Protein AF-A0AAV6WD81-F1 (afdb_monomer_lite)

InterPro domains:
  IPR036393 Acetylglutamate kinase-like superfamily [G3DSA:3.40.1160.10] (6-84)
  IPR036393 Acetylglutamate kinase-like superfamily [SSF53633] (16-83)

Foldseek 3Di:
DQPFFLAQDSVDPVRGAQEDELVVLVVCVVVVVDDDPRVVVSVVQSVVQVVPDAKDFRADPPDPCQVVQQVPPPSHHGYMYGHD

Sequence (84 aa):
MLEVFLMKEVTDPLSLIREITVKEVKGVLEAGIISGGMKSKVNACVTALLRGVHLATILPWGMEGALWIDTLIVEGAGTRIFPG

Structure (mmCIF, N/CA/C/O backbone):
data_AF-A0AAV6WD81-F1
#
_entry.id   AF-A0AAV6WD81-F1
#
loop_
_atom_site.group_PDB
_atom_site.i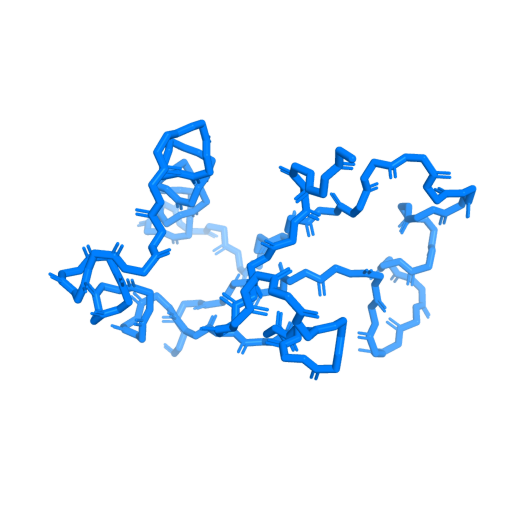d
_atom_site.type_symbol
_atom_site.label_atom_id
_atom_site.label_alt_id
_atom_site.label_comp_id
_atom_site.label_asym_id
_atom_site.label_entity_id
_atom_site.label_seq_id
_atom_site.pdbx_PDB_ins_code
_atom_site.Cartn_x
_atom_site.Cartn_y
_atom_site.Cartn_z
_atom_site.occupancy
_atom_site.B_iso_or_equiv
_atom_site.auth_seq_id
_atom_site.auth_comp_id
_atom_site.auth_asym_id
_atom_site.auth_atom_id
_atom_site.pdbx_PDB_model_num
ATOM 1 N N . MET A 1 1 ? 17.784 -3.758 7.106 1.00 37.78 1 MET A N 1
ATOM 2 C CA . MET A 1 1 ? 16.926 -2.556 7.056 1.00 37.78 1 MET A CA 1
ATOM 3 C C . MET A 1 1 ? 15.769 -2.870 6.110 1.00 37.78 1 MET A C 1
ATOM 5 O O . MET A 1 1 ? 15.955 -2.843 4.903 1.00 37.78 1 MET A O 1
ATOM 9 N N . LEU A 1 2 ? 14.636 -3.319 6.659 1.00 38.53 2 LEU A N 1
ATOM 10 C CA . LEU A 1 2 ? 13.458 -3.849 5.943 1.00 38.53 2 LEU A CA 1
ATOM 11 C C . LEU A 1 2 ? 12.319 -2.809 5.930 1.00 38.53 2 LEU A C 1
ATOM 13 O O . LEU A 1 2 ? 11.192 -3.101 6.305 1.00 38.53 2 LEU A O 1
ATOM 17 N N . GLU A 1 3 ? 12.610 -1.552 5.593 1.00 44.31 3 GLU A N 1
ATOM 18 C CA . GLU A 1 3 ? 11.698 -0.445 5.932 1.00 44.31 3 GLU A CA 1
ATOM 19 C C . GLU A 1 3 ? 10.504 -0.226 4.984 1.00 44.31 3 GLU A C 1
ATOM 21 O O . GLU A 1 3 ? 9.724 0.698 5.211 1.00 44.31 3 GLU A O 1
ATOM 26 N N . VAL A 1 4 ? 10.309 -1.028 3.927 1.00 51.66 4 VAL A N 1
ATOM 27 C CA . VAL A 1 4 ? 9.292 -0.695 2.907 1.00 51.66 4 VAL A CA 1
ATOM 28 C C . VAL A 1 4 ? 8.515 -1.904 2.409 1.00 51.66 4 VAL A C 1
ATOM 30 O O . VAL A 1 4 ? 8.518 -2.195 1.222 1.00 51.66 4 VAL A O 1
ATOM 33 N N . PHE A 1 5 ? 7.832 -2.593 3.321 1.00 66.94 5 PHE A N 1
ATOM 34 C CA . PHE A 1 5 ? 6.828 -3.598 2.979 1.00 66.94 5 PHE A CA 1
ATOM 35 C C . PHE A 1 5 ? 5.752 -3.675 4.062 1.00 66.94 5 PHE A C 1
ATOM 37 O O . PHE A 1 5 ? 6.056 -3.602 5.253 1.00 66.94 5 PHE A O 1
ATOM 44 N N . LEU A 1 6 ? 4.491 -3.824 3.656 1.00 71.62 6 LEU A N 1
ATOM 45 C CA . LEU A 1 6 ? 3.407 -4.156 4.575 1.00 71.62 6 LEU A CA 1
ATOM 46 C C . LEU A 1 6 ? 3.474 -5.671 4.785 1.00 71.62 6 LEU A C 1
ATOM 48 O O . LEU A 1 6 ? 3.032 -6.449 3.946 1.00 71.62 6 LEU A O 1
ATOM 52 N N . MET A 1 7 ? 4.139 -6.088 5.855 1.00 70.25 7 MET A N 1
ATOM 53 C CA . MET A 1 7 ? 4.366 -7.493 6.187 1.00 70.25 7 MET A CA 1
ATOM 54 C C . MET A 1 7 ? 3.488 -7.880 7.365 1.00 70.25 7 MET A C 1
ATOM 56 O O . MET A 1 7 ? 3.332 -7.101 8.306 1.00 70.25 7 MET A O 1
ATOM 60 N N . LYS A 1 8 ? 2.926 -9.087 7.325 1.00 66.25 8 LYS A N 1
ATOM 61 C CA . LYS A 1 8 ? 2.249 -9.658 8.492 1.00 66.25 8 LYS A CA 1
ATOM 62 C C . LYS A 1 8 ? 3.259 -9.987 9.599 1.00 66.25 8 LYS A C 1
ATOM 64 O O . LYS A 1 8 ? 2.932 -9.823 10.766 1.00 66.25 8 LYS A O 1
ATOM 69 N N . GLU A 1 9 ? 4.474 -10.385 9.220 1.00 69.75 9 GLU A N 1
ATOM 70 C CA . GLU A 1 9 ? 5.585 -10.729 10.112 1.00 69.75 9 GLU A CA 1
ATOM 71 C C . GLU A 1 9 ? 6.902 -10.147 9.571 1.00 69.75 9 GLU A C 1
ATOM 73 O O . GLU A 1 9 ? 7.406 -10.562 8.531 1.00 69.75 9 GLU A O 1
ATOM 78 N N . VAL A 1 10 ? 7.504 -9.188 10.278 1.00 66.25 10 VAL A N 1
ATOM 79 C CA . VAL A 1 10 ? 8.680 -8.434 9.780 1.00 66.25 10 VAL A CA 1
ATOM 80 C C . VAL A 1 10 ? 9.901 -9.327 9.511 1.00 66.25 10 VAL A C 1
ATOM 82 O O . VAL A 1 10 ? 10.760 -8.988 8.700 1.00 66.25 10 VAL A O 1
ATOM 85 N N . THR A 1 11 ? 9.999 -10.465 10.196 1.00 69.50 11 THR A N 1
ATOM 86 C CA . THR A 1 11 ? 11.102 -11.425 10.051 1.00 69.50 11 THR A CA 1
ATOM 87 C C . THR A 1 11 ? 10.903 -12.410 8.904 1.00 69.50 11 THR A C 1
ATOM 89 O O . THR A 1 11 ? 11.862 -13.090 8.539 1.00 69.50 11 THR A O 1
ATOM 92 N N . ASP A 1 12 ? 9.700 -12.482 8.329 1.00 70.56 12 ASP A N 1
ATOM 93 C CA . ASP A 1 12 ? 9.367 -13.396 7.244 1.00 70.56 12 ASP A CA 1
ATOM 94 C C . ASP A 1 12 ? 9.096 -12.619 5.943 1.00 70.56 12 ASP A C 1
ATOM 96 O O . ASP A 1 12 ? 8.033 -12.008 5.790 1.00 70.56 12 ASP A O 1
ATOM 100 N N . PRO A 1 13 ? 10.020 -12.669 4.965 1.00 66.06 13 PRO A N 1
ATOM 101 C CA . PRO A 1 13 ? 9.833 -12.049 3.656 1.00 66.06 13 PRO A CA 1
ATOM 102 C C . PRO A 1 13 ? 8.603 -12.566 2.895 1.00 66.06 13 PRO A C 1
ATOM 104 O O . PRO A 1 13 ? 8.077 -11.853 2.038 1.00 66.06 13 PRO A O 1
ATOM 107 N N . LEU A 1 14 ? 8.138 -13.787 3.190 1.00 69.12 14 LEU A N 1
ATOM 108 C CA . LEU A 1 14 ? 6.954 -14.387 2.566 1.00 69.12 14 LEU A CA 1
ATOM 109 C C . LEU A 1 14 ? 5.646 -13.830 3.132 1.00 69.12 14 LEU A C 1
ATOM 111 O O . LEU A 1 14 ? 4.589 -14.006 2.530 1.00 69.12 14 LEU A O 1
ATOM 115 N N . SER A 1 15 ? 5.709 -13.108 4.250 1.00 75.06 15 SER A N 1
ATOM 116 C CA . SER A 1 15 ? 4.545 -12.508 4.899 1.00 75.06 15 SER A CA 1
ATOM 117 C C . SER A 1 15 ? 4.089 -11.189 4.255 1.00 75.06 15 SER A C 1
ATOM 119 O O . SER A 1 15 ? 3.219 -10.498 4.797 1.00 75.06 15 SER A O 1
ATOM 121 N N . LEU A 1 16 ? 4.679 -10.820 3.112 1.00 78.12 16 LEU A N 1
ATOM 122 C CA . LEU A 1 16 ? 4.322 -9.630 2.351 1.00 78.12 16 LEU A CA 1
ATOM 123 C C . LEU A 1 16 ? 2.839 -9.654 1.966 1.00 78.12 16 LEU A C 1
ATOM 125 O O . LEU A 1 16 ? 2.377 -10.508 1.209 1.00 78.12 16 LEU A O 1
ATOM 129 N N . ILE A 1 17 ? 2.112 -8.644 2.426 1.00 85.38 17 ILE A N 1
ATOM 130 C CA . ILE A 1 17 ? 0.738 -8.394 2.022 1.00 85.38 17 ILE A CA 1
ATOM 131 C C . ILE A 1 17 ? 0.787 -7.769 0.629 1.00 85.38 17 ILE A C 1
ATOM 133 O O . ILE A 1 17 ? 1.232 -6.634 0.455 1.00 85.38 17 ILE A O 1
ATOM 137 N N . ARG A 1 18 ? 0.359 -8.531 -0.378 1.00 87.50 18 ARG A N 1
ATOM 138 C CA . ARG A 1 18 ? 0.305 -8.075 -1.777 1.00 87.50 18 ARG A CA 1
ATOM 139 C C . ARG A 1 18 ? -0.870 -7.145 -2.031 1.00 87.50 18 ARG A C 1
ATOM 141 O O . ARG A 1 18 ? -0.736 -6.157 -2.743 1.00 87.50 18 ARG A O 1
ATOM 148 N N . GLU A 1 19 ? -2.000 -7.441 -1.409 1.00 91.12 19 GLU A N 1
ATOM 149 C CA . GLU A 1 19 ? -3.267 -6.757 -1.615 1.00 91.12 19 GLU A CA 1
ATOM 150 C C . GLU A 1 19 ? -3.998 -6.616 -0.289 1.00 91.12 19 GLU A C 1
ATOM 152 O O . GLU A 1 19 ? -3.994 -7.539 0.527 1.00 91.12 19 GLU A O 1
ATOM 157 N N . ILE A 1 20 ? -4.601 -5.450 -0.066 1.00 92.81 20 ILE A N 1
ATOM 158 C CA . ILE A 1 20 ? -5.386 -5.172 1.132 1.00 92.81 20 ILE A CA 1
ATOM 159 C C . ILE A 1 20 ? -6.452 -4.109 0.850 1.00 92.81 20 ILE A C 1
ATOM 161 O O . ILE A 1 20 ? -6.204 -3.105 0.181 1.00 92.81 20 ILE A O 1
ATOM 165 N N . THR A 1 21 ? -7.652 -4.300 1.382 1.00 95.44 21 THR A N 1
ATOM 166 C CA . THR A 1 21 ? -8.726 -3.301 1.307 1.00 95.44 21 THR A CA 1
ATOM 167 C C . THR A 1 21 ? -8.529 -2.191 2.338 1.00 95.44 21 THR A C 1
ATOM 169 O O . THR A 1 21 ? -7.932 -2.391 3.399 1.00 95.44 21 THR A O 1
ATOM 172 N N . VAL A 1 22 ? -9.132 -1.020 2.109 1.00 94.31 22 VAL A N 1
ATOM 173 C CA . VAL A 1 22 ? -9.197 0.050 3.127 1.00 94.31 22 VAL A CA 1
ATOM 174 C C . VAL A 1 22 ? -9.809 -0.453 4.443 1.00 94.31 22 VAL A C 1
ATOM 176 O O . VAL A 1 22 ? -9.398 -0.021 5.524 1.00 94.31 22 VAL A O 1
ATOM 179 N N . LYS A 1 23 ? -10.775 -1.378 4.376 1.00 93.38 23 LYS A N 1
ATOM 180 C CA . LYS A 1 23 ? -11.398 -1.985 5.559 1.00 93.38 23 LYS A CA 1
ATOM 181 C C . LYS A 1 23 ? -10.402 -2.829 6.356 1.00 93.38 23 LYS A C 1
ATOM 183 O O . LYS A 1 23 ? -10.317 -2.668 7.571 1.00 93.38 23 LYS A O 1
ATOM 188 N N . GLU A 1 24 ? -9.646 -3.696 5.693 1.00 93.00 24 GLU A N 1
ATOM 189 C CA . GLU A 1 24 ? -8.641 -4.548 6.340 1.00 93.00 24 GLU A CA 1
ATOM 190 C C . GLU A 1 24 ? -7.481 -3.727 6.904 1.00 93.00 24 GLU A C 1
ATOM 192 O O . GLU A 1 24 ? -7.032 -3.996 8.017 1.00 93.00 24 GLU A O 1
ATOM 197 N N . VAL A 1 25 ? -7.061 -2.665 6.203 1.00 91.19 25 VAL A N 1
ATOM 198 C CA . VAL A 1 25 ? -6.034 -1.733 6.693 1.00 91.19 25 VAL A CA 1
ATOM 199 C C . VAL A 1 25 ? -6.383 -1.191 8.079 1.00 91.19 25 VAL A C 1
ATOM 201 O O . VAL A 1 25 ? -5.501 -1.114 8.935 1.00 91.19 25 VAL A O 1
ATOM 204 N N . LYS A 1 26 ? -7.653 -0.848 8.339 1.00 86.44 26 LYS A N 1
ATOM 205 C CA . LYS A 1 26 ? -8.076 -0.381 9.671 1.00 86.44 26 LYS A CA 1
ATOM 206 C C . LYS A 1 26 ? -7.819 -1.432 10.750 1.00 86.44 26 LYS A C 1
ATOM 208 O O . LYS A 1 26 ? -7.238 -1.096 11.776 1.00 86.44 26 LYS A O 1
ATOM 213 N N . GLY A 1 27 ? -8.158 -2.694 10.487 1.00 88.19 27 GLY A N 1
ATOM 214 C CA . GLY A 1 27 ? -7.904 -3.790 11.427 1.00 88.19 27 GLY A CA 1
ATOM 215 C C . GLY A 1 27 ? -6.412 -3.994 11.705 1.00 88.19 27 GLY A C 1
ATOM 216 O O . GLY A 1 27 ? -6.012 -4.171 12.852 1.00 88.19 27 GLY A O 1
ATOM 217 N N . VAL A 1 28 ? -5.568 -3.892 10.675 1.00 84.88 28 VAL A N 1
ATOM 218 C CA . VAL A 1 28 ? -4.107 -4.025 10.822 1.00 84.88 28 VAL A CA 1
ATOM 219 C C . VAL A 1 28 ? -3.500 -2.844 11.600 1.00 84.88 28 VAL A C 1
ATOM 221 O O . VAL A 1 28 ? -2.582 -3.035 12.401 1.00 84.88 28 VAL A O 1
ATOM 224 N N . LEU A 1 29 ? -4.023 -1.627 11.408 1.00 84.38 29 LEU A N 1
ATOM 225 C CA . LEU A 1 29 ? -3.623 -0.438 12.171 1.00 84.38 29 LEU A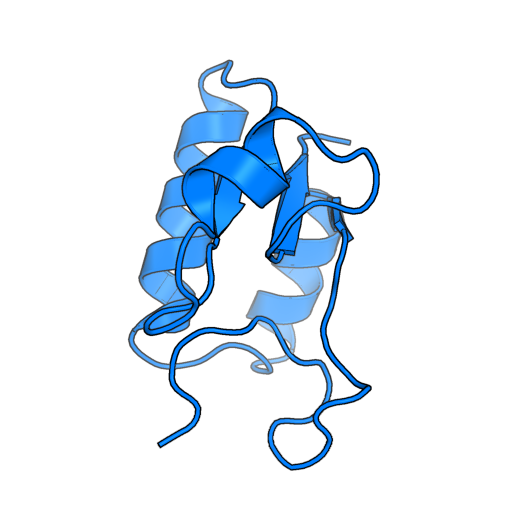 CA 1
ATOM 226 C C . LEU A 1 29 ? -4.026 -0.533 13.650 1.00 84.38 29 LEU A C 1
ATOM 228 O O . LEU A 1 29 ? -3.235 -0.155 14.515 1.00 84.38 29 LEU A O 1
ATOM 232 N N . GLU A 1 30 ? -5.231 -1.028 13.940 1.00 85.56 30 GLU A N 1
ATOM 233 C CA . GLU A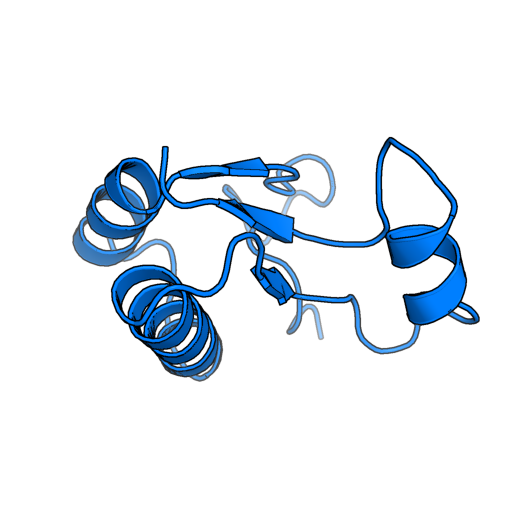 1 30 ? -5.744 -1.226 15.304 1.00 85.56 30 GLU A CA 1
ATOM 234 C C . GLU A 1 30 ? -4.993 -2.334 16.049 1.00 85.56 30 GLU A C 1
ATOM 236 O O . GLU A 1 30 ? -4.673 -2.176 17.225 1.00 85.56 30 GLU A O 1
ATOM 241 N N . ALA A 1 31 ? -4.630 -3.412 15.349 1.00 82.88 31 ALA A N 1
ATOM 242 C CA . ALA A 1 31 ? -3.822 -4.502 15.892 1.00 82.88 31 ALA A CA 1
ATOM 243 C C . ALA A 1 31 ? -2.362 -4.102 16.192 1.00 82.88 31 ALA A C 1
ATOM 245 O O . ALA A 1 31 ? -1.607 -4.903 16.738 1.00 82.88 31 ALA A O 1
ATOM 246 N N . GLY A 1 32 ? -1.937 -2.887 15.824 1.00 77.56 32 GLY A N 1
ATOM 247 C CA . GLY A 1 32 ? -0.583 -2.390 16.081 1.00 77.56 32 GLY A CA 1
ATOM 248 C C . GLY A 1 32 ? 0.508 -3.046 15.228 1.00 77.56 32 GLY A C 1
ATOM 249 O O . GLY A 1 32 ? 1.689 -2.840 15.498 1.00 77.56 32 GLY A O 1
ATOM 250 N N . ILE A 1 33 ? 0.127 -3.796 14.188 1.00 77.50 33 ILE A N 1
ATOM 251 C CA . ILE A 1 33 ? 1.054 -4.507 13.290 1.00 77.50 33 ILE A CA 1
ATOM 252 C C . ILE A 1 33 ? 1.892 -3.506 12.479 1.00 77.50 33 ILE A C 1
ATOM 254 O O . ILE A 1 33 ? 3.077 -3.722 12.234 1.00 77.50 33 ILE A O 1
ATOM 258 N N . ILE A 1 34 ? 1.297 -2.371 12.094 1.00 78.81 34 ILE A N 1
ATOM 259 C CA . ILE A 1 34 ? 1.979 -1.302 11.355 1.00 78.81 34 ILE A CA 1
ATOM 260 C C . ILE A 1 34 ? 2.362 -0.176 12.315 1.00 78.81 34 ILE A C 1
ATOM 262 O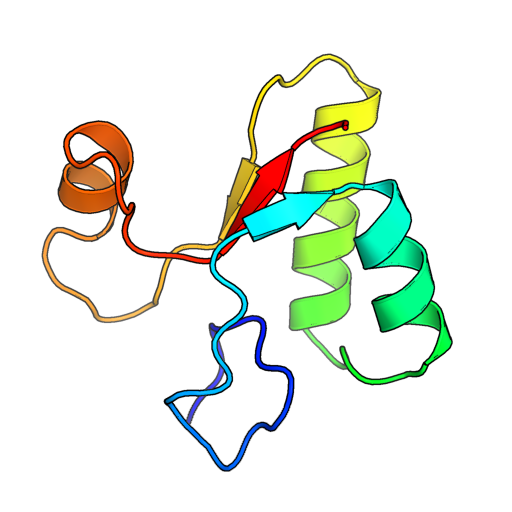 O . ILE A 1 34 ? 1.502 0.466 12.924 1.00 78.81 34 ILE A O 1
ATOM 266 N N . SER A 1 35 ? 3.656 0.128 12.391 1.00 74.56 35 SER A N 1
ATOM 267 C CA . SER A 1 35 ? 4.199 1.165 13.270 1.00 74.56 35 SER A CA 1
ATOM 268 C C . SER A 1 35 ? 5.128 2.142 12.534 1.00 74.56 35 SER A C 1
ATOM 270 O O . SER A 1 35 ? 5.433 1.989 11.347 1.00 74.56 35 SER A O 1
ATOM 272 N N . GLY A 1 36 ? 5.526 3.212 13.230 1.00 81.75 36 GLY A N 1
ATOM 273 C CA . GLY A 1 36 ? 6.495 4.194 12.736 1.00 81.75 36 GLY A CA 1
ATOM 274 C C . GLY A 1 36 ? 6.098 4.869 11.418 1.00 81.75 36 GLY A C 1
ATOM 275 O O . GLY A 1 36 ? 4.934 5.207 11.191 1.00 81.75 36 GLY A O 1
ATOM 276 N N . GLY A 1 37 ? 7.081 5.068 10.536 1.00 81.25 37 GLY A N 1
ATOM 277 C CA . GLY A 1 37 ? 6.894 5.743 9.247 1.00 81.25 37 GLY A CA 1
ATOM 278 C C . GLY A 1 37 ? 5.970 5.010 8.268 1.00 81.25 37 GLY A C 1
ATOM 279 O O . GLY A 1 37 ? 5.437 5.635 7.354 1.00 81.25 37 GLY A O 1
ATOM 280 N N . MET A 1 38 ? 5.723 3.711 8.458 1.00 84.38 38 MET A N 1
ATOM 281 C CA . MET A 1 38 ? 4.783 2.974 7.610 1.00 84.38 38 MET A CA 1
ATOM 282 C C . MET A 1 38 ? 3.332 3.376 7.905 1.00 84.38 38 MET A C 1
ATOM 284 O O . MET A 1 38 ? 2.524 3.507 6.988 1.00 84.38 38 MET A O 1
ATOM 288 N N . LYS A 1 39 ? 3.010 3.685 9.168 1.00 87.50 39 LYS A N 1
ATOM 289 C CA . LYS A 1 39 ? 1.668 4.134 9.569 1.00 87.50 39 LYS A CA 1
ATOM 290 C C . LYS A 1 39 ? 1.241 5.405 8.830 1.00 87.50 39 LYS A C 1
ATOM 292 O O . LYS A 1 39 ? 0.102 5.501 8.378 1.00 87.50 39 LYS A O 1
ATOM 297 N N . SER A 1 40 ? 2.144 6.375 8.672 1.00 90.12 40 SER A N 1
ATOM 298 C CA . SER A 1 40 ? 1.836 7.620 7.956 1.00 90.12 40 SER A CA 1
ATOM 299 C C . SER A 1 40 ? 1.662 7.402 6.450 1.00 90.12 40 SER A C 1
ATOM 301 O O . SER A 1 40 ? 0.745 7.980 5.868 1.00 90.12 40 SER A O 1
ATOM 303 N N . LYS A 1 41 ? 2.465 6.523 5.831 1.00 89.94 41 LYS A N 1
ATOM 304 C CA . LYS A 1 41 ? 2.316 6.141 4.413 1.00 89.94 41 LYS A CA 1
ATOM 305 C C . LYS A 1 41 ? 0.962 5.489 4.147 1.00 89.94 41 LYS A C 1
ATOM 307 O O . LYS A 1 41 ? 0.241 5.913 3.250 1.00 89.94 41 LYS A O 1
ATOM 312 N N . VAL A 1 42 ? 0.587 4.523 4.982 1.00 91.88 42 VAL A N 1
ATOM 313 C CA . VAL A 1 42 ? -0.691 3.810 4.870 1.00 91.88 42 VAL A CA 1
ATOM 314 C C . VAL A 1 42 ? -1.873 4.761 5.054 1.00 91.88 42 VAL A C 1
ATOM 316 O O . VAL A 1 42 ? -2.796 4.755 4.241 1.00 91.88 42 VAL A O 1
ATOM 319 N N . ASN A 1 43 ? -1.825 5.647 6.052 1.00 92.94 43 ASN A N 1
ATOM 320 C CA . ASN A 1 43 ? -2.871 6.653 6.257 1.00 92.94 43 ASN A CA 1
ATOM 321 C C . ASN A 1 43 ? -3.011 7.619 5.071 1.00 92.94 43 ASN A C 1
ATOM 323 O O . ASN A 1 43 ? -4.130 8.006 4.726 1.00 92.94 43 ASN A O 1
ATOM 327 N N . ALA A 1 44 ? -1.902 7.999 4.428 1.00 94.25 44 ALA A N 1
ATOM 328 C CA . ALA A 1 44 ? -1.936 8.833 3.230 1.00 94.25 44 ALA A CA 1
ATOM 329 C C . ALA A 1 44 ? -2.625 8.110 2.060 1.00 94.25 44 ALA A C 1
ATOM 331 O O . ALA A 1 44 ? -3.510 8.690 1.430 1.00 94.25 44 ALA A O 1
ATOM 332 N N . CYS A 1 45 ? -2.297 6.834 1.825 1.00 95.06 45 CYS A N 1
ATOM 333 C CA . CYS A 1 45 ? -2.963 6.006 0.816 1.00 95.06 45 CYS A CA 1
ATOM 334 C C . CYS A 1 45 ? -4.467 5.876 1.092 1.00 95.06 45 CYS A C 1
ATOM 336 O O . CYS A 1 45 ? -5.273 6.151 0.209 1.00 95.06 45 CYS A O 1
ATOM 338 N N . VAL A 1 46 ? -4.860 5.547 2.329 1.00 94.88 46 VAL A N 1
ATOM 339 C CA . VAL A 1 46 ? -6.278 5.470 2.729 1.00 9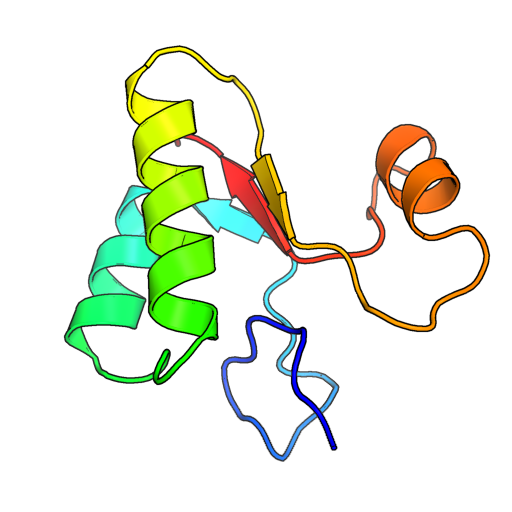4.88 46 VAL A CA 1
ATOM 340 C C . VAL A 1 46 ? -6.993 6.798 2.482 1.00 94.88 46 VAL A C 1
ATOM 342 O O . VAL A 1 46 ? -8.082 6.817 1.917 1.00 94.88 46 VAL A O 1
ATOM 345 N N . THR A 1 47 ? -6.374 7.919 2.853 1.00 96.25 47 THR A N 1
ATOM 346 C CA . THR A 1 47 ? -6.953 9.253 2.631 1.00 96.25 47 THR A CA 1
ATOM 347 C C . THR A 1 47 ? -7.157 9.542 1.145 1.00 96.25 47 THR A C 1
ATOM 349 O O . THR A 1 47 ? -8.189 10.096 0.771 1.00 96.25 47 THR A O 1
ATOM 352 N N . ALA A 1 48 ? -6.200 9.168 0.294 1.00 96.81 48 ALA A N 1
ATOM 353 C CA . ALA A 1 48 ? -6.310 9.335 -1.151 1.00 96.81 48 ALA A CA 1
ATOM 354 C C . ALA A 1 48 ? -7.452 8.485 -1.734 1.00 96.81 48 ALA A C 1
ATOM 356 O O . ALA A 1 48 ? -8.269 8.998 -2.500 1.00 96.81 48 ALA A O 1
ATOM 357 N N . LEU A 1 49 ? -7.560 7.221 -1.315 1.00 96.62 49 LEU A N 1
ATOM 358 C CA . LEU A 1 49 ? -8.625 6.309 -1.747 1.00 96.62 49 LEU A CA 1
ATOM 359 C C . LEU A 1 49 ? -10.013 6.827 -1.343 1.00 96.62 49 LEU A C 1
ATOM 361 O O . LEU A 1 49 ? -10.921 6.882 -2.168 1.00 96.62 49 LEU A O 1
ATOM 365 N N . LEU A 1 50 ? -10.161 7.322 -0.109 1.00 94.62 50 LEU A N 1
ATOM 366 C CA . LEU A 1 50 ? -11.405 7.949 0.362 1.00 94.62 50 LEU A CA 1
ATOM 367 C C . LEU A 1 50 ? -11.773 9.233 -0.402 1.00 94.62 50 LEU A C 1
ATOM 369 O O . LEU A 1 50 ? -12.915 9.680 -0.331 1.00 94.62 50 LEU A O 1
ATOM 373 N N . ARG A 1 51 ? -10.824 9.833 -1.129 1.00 96.75 51 ARG A N 1
ATOM 374 C CA . ARG A 1 51 ? -11.020 11.027 -1.968 1.00 96.75 51 ARG A CA 1
ATOM 375 C C . ARG A 1 51 ? -11.207 10.705 -3.454 1.00 96.75 51 ARG A C 1
ATOM 377 O O . ARG A 1 51 ? -11.171 11.620 -4.271 1.00 96.75 51 ARG A O 1
ATOM 384 N N . GLY A 1 52 ? -11.424 9.437 -3.804 1.00 95.94 52 GLY A N 1
ATOM 385 C CA . GLY A 1 52 ? -11.752 9.014 -5.168 1.00 95.94 52 GLY A CA 1
ATOM 386 C C . GLY A 1 52 ? -10.583 8.445 -5.970 1.00 95.94 52 GLY A C 1
ATOM 387 O O . GLY A 1 52 ? -10.747 8.176 -7.155 1.00 95.94 52 GLY A O 1
ATOM 388 N N . VAL A 1 53 ? -9.414 8.227 -5.357 1.00 97.06 53 VAL A N 1
ATOM 389 C CA . VAL A 1 53 ? -8.358 7.426 -5.995 1.00 97.06 53 VAL A CA 1
ATOM 390 C C . VAL A 1 53 ? -8.792 5.958 -6.035 1.00 97.06 53 VAL A C 1
ATOM 392 O O . VAL A 1 53 ? -9.298 5.427 -5.050 1.00 97.06 53 VAL A O 1
ATOM 395 N N . HIS A 1 54 ? -8.587 5.292 -7.172 1.00 94.44 54 HIS A N 1
ATOM 396 C CA . HIS A 1 54 ? -9.049 3.914 -7.386 1.00 94.44 54 HIS A CA 1
ATOM 397 C C . HIS A 1 54 ? -8.094 2.842 -6.846 1.00 94.44 54 HIS A C 1
ATOM 399 O O . HIS A 1 54 ? -8.529 1.744 -6.512 1.00 94.44 54 HIS A O 1
ATOM 405 N N . LEU A 1 55 ? -6.800 3.152 -6.767 1.00 94.69 55 LEU A N 1
ATOM 406 C CA . LEU A 1 55 ? -5.750 2.241 -6.326 1.00 94.69 55 LEU A CA 1
ATOM 407 C C . LEU A 1 55 ? -4.563 3.051 -5.801 1.00 94.69 55 LEU A C 1
ATOM 409 O O . LEU A 1 55 ? -4.165 4.041 -6.416 1.00 94.69 55 LEU A O 1
ATOM 413 N N . ALA A 1 56 ? -3.985 2.621 -4.685 1.00 95.31 56 ALA A N 1
ATOM 414 C CA . ALA A 1 56 ? -2.744 3.170 -4.160 1.00 95.31 56 ALA A CA 1
ATOM 415 C C . ALA A 1 56 ? -1.762 2.031 -3.877 1.00 95.31 56 ALA A C 1
ATOM 417 O O . ALA A 1 56 ? -2.076 1.140 -3.093 1.00 95.31 56 ALA A O 1
ATOM 418 N N . THR A 1 57 ? -0.568 2.077 -4.467 1.00 93.62 57 THR A N 1
ATOM 419 C CA . THR A 1 57 ? 0.471 1.068 -4.222 1.00 93.62 57 THR A CA 1
ATOM 420 C C . THR A 1 57 ? 1.620 1.637 -3.399 1.00 93.62 57 THR A C 1
ATOM 422 O O . THR A 1 57 ? 2.149 2.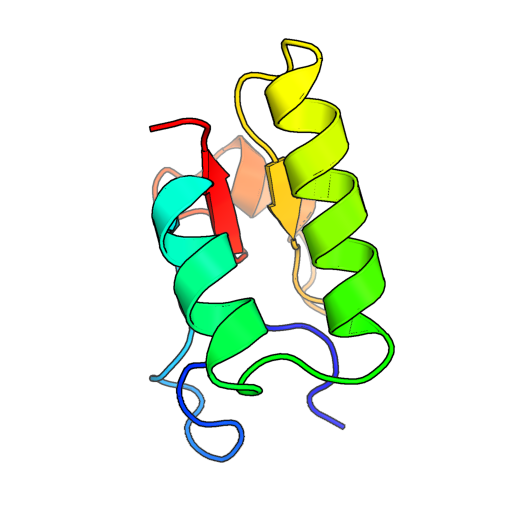708 -3.700 1.00 93.62 57 THR A O 1
ATOM 425 N N . ILE A 1 58 ? 2.047 0.897 -2.375 1.00 91.62 58 ILE A N 1
ATOM 426 C CA . ILE A 1 58 ? 3.306 1.143 -1.666 1.00 91.62 58 ILE A CA 1
ATOM 427 C C . ILE A 1 58 ? 4.389 0.293 -2.332 1.00 91.62 58 ILE A C 1
ATOM 429 O O . ILE A 1 58 ? 4.379 -0.932 -2.212 1.00 91.62 58 ILE A O 1
ATOM 433 N N . LEU A 1 59 ? 5.312 0.950 -3.036 1.00 89.44 59 LEU A N 1
ATOM 434 C CA . LEU A 1 59 ? 6.391 0.294 -3.776 1.00 89.44 59 LEU A CA 1
ATOM 435 C C . LEU A 1 59 ? 7.613 -0.014 -2.895 1.00 89.44 59 LEU A C 1
ATOM 437 O O . LEU A 1 59 ? 7.924 0.769 -1.992 1.00 89.44 59 LEU A O 1
ATOM 441 N N . PRO A 1 60 ? 8.351 -1.098 -3.194 1.00 83.19 60 PRO A N 1
ATOM 442 C CA . PRO A 1 60 ? 9.636 -1.382 -2.566 1.00 83.19 60 PRO A CA 1
ATOM 443 C C . PRO A 1 60 ? 10.670 -0.296 -2.858 1.00 83.19 60 PRO A C 1
ATOM 445 O O . PRO A 1 60 ? 10.815 0.161 -3.992 1.00 83.19 60 PRO A O 1
ATOM 448 N N . TRP A 1 61 ? 11.468 0.056 -1.852 1.00 80.94 61 TRP A N 1
ATOM 449 C CA . TRP A 1 61 ? 12.696 0.812 -2.089 1.00 80.94 61 TRP A CA 1
ATOM 450 C C . TRP A 1 61 ? 13.813 -0.120 -2.574 1.00 80.94 61 TRP A C 1
ATOM 452 O O . TRP A 1 61 ? 13.928 -1.254 -2.115 1.00 80.94 61 TRP A O 1
ATOM 462 N N . GLY A 1 62 ? 14.642 0.355 -3.504 1.00 83.50 62 GLY A N 1
ATOM 463 C CA . GLY A 1 62 ? 15.830 -0.374 -3.965 1.00 83.50 62 GLY A CA 1
ATOM 464 C C . GLY A 1 62 ? 15.579 -1.490 -4.985 1.00 83.50 62 GLY A C 1
ATOM 465 O O . GLY A 1 62 ? 16.543 -2.061 -5.482 1.00 83.50 62 GLY A O 1
ATOM 466 N N . MET A 1 63 ? 14.324 -1.781 -5.345 1.00 85.44 63 MET A N 1
ATOM 467 C CA . MET A 1 63 ? 14.021 -2.658 -6.477 1.00 85.44 63 MET A CA 1
ATOM 468 C C . MET A 1 63 ? 14.105 -1.862 -7.781 1.00 85.44 63 MET A C 1
ATOM 470 O O . MET A 1 63 ? 13.331 -0.929 -8.013 1.00 85.44 63 MET A O 1
ATOM 474 N N . GLU A 1 64 ? 15.044 -2.245 -8.641 1.00 91.88 64 GLU A N 1
ATOM 475 C CA . GLU A 1 64 ? 15.159 -1.671 -9.976 1.00 91.88 64 GLU A CA 1
ATOM 476 C C . GLU A 1 64 ? 13.883 -1.942 -10.782 1.00 91.88 64 GLU A C 1
ATOM 478 O O . GLU A 1 64 ? 13.337 -3.044 -10.775 1.00 91.88 64 GLU A O 1
ATOM 483 N N . GLY A 1 65 ? 13.367 -0.906 -11.442 1.00 92.25 65 GLY A N 1
ATOM 484 C CA . GLY A 1 65 ? 12.166 -1.024 -12.265 1.00 92.25 65 GLY A CA 1
ATOM 485 C C . GLY A 1 65 ? 10.850 -1.209 -11.500 1.00 92.25 65 GLY A C 1
ATOM 486 O O . GLY A 1 65 ? 9.839 -1.460 -12.149 1.00 92.25 65 GLY A O 1
ATOM 487 N N . ALA A 1 66 ? 10.816 -1.037 -10.169 1.00 91.62 66 ALA A N 1
ATOM 488 C CA . ALA A 1 66 ? 9.614 -1.254 -9.350 1.00 91.62 66 ALA A CA 1
ATOM 489 C C . ALA A 1 66 ? 8.352 -0.558 -9.893 1.00 91.62 66 ALA A C 1
ATOM 491 O O . ALA A 1 66 ? 7.284 -1.157 -9.916 1.00 91.62 66 ALA A O 1
ATOM 492 N N . LEU A 1 67 ? 8.476 0.683 -10.376 1.00 91.88 67 LEU A N 1
ATOM 493 C CA . LEU A 1 67 ? 7.353 1.425 -10.957 1.00 91.88 67 LEU A CA 1
ATOM 494 C C . LEU A 1 67 ? 6.808 0.764 -12.233 1.00 91.88 67 LEU A C 1
ATOM 496 O O . LEU A 1 67 ? 5.596 0.643 -12.400 1.00 91.88 67 LEU A O 1
ATOM 500 N N . TRP A 1 68 ? 7.699 0.337 -13.130 1.00 94.75 68 TRP A N 1
ATOM 501 C CA . TRP A 1 68 ? 7.314 -0.316 -14.382 1.00 94.75 68 TRP A CA 1
ATOM 502 C C . TRP A 1 68 ? 6.663 -1.665 -14.115 1.00 94.75 68 TRP A C 1
ATOM 504 O O . TRP A 1 68 ? 5.612 -1.949 -14.677 1.00 94.75 68 TRP A O 1
ATOM 514 N N . ILE A 1 69 ? 7.255 -2.457 -13.219 1.00 93.50 69 ILE A N 1
ATOM 515 C CA . ILE A 1 69 ? 6.705 -3.744 -12.790 1.00 93.50 69 ILE A CA 1
ATOM 516 C C . ILE A 1 69 ? 5.300 -3.537 -12.226 1.00 93.50 69 ILE A C 1
ATOM 518 O O . ILE A 1 69 ? 4.371 -4.200 -12.669 1.00 93.50 69 ILE A O 1
ATOM 522 N N . ASP A 1 70 ? 5.117 -2.579 -11.317 1.00 92.75 70 ASP A N 1
ATOM 523 C CA . ASP A 1 70 ? 3.811 -2.349 -10.697 1.00 92.75 70 ASP A CA 1
ATOM 524 C C . ASP A 1 70 ? 2.730 -1.898 -11.681 1.00 92.75 70 ASP A C 1
ATOM 526 O O . ASP A 1 70 ? 1.560 -2.235 -11.528 1.00 92.75 70 ASP A O 1
ATOM 530 N N . THR A 1 71 ? 3.131 -1.146 -12.705 1.00 92.75 71 THR A N 1
ATOM 531 C CA . THR A 1 71 ? 2.203 -0.597 -13.698 1.00 92.75 71 THR A CA 1
ATOM 532 C C . THR A 1 71 ? 1.867 -1.606 -14.799 1.00 92.75 71 THR A C 1
ATOM 534 O O . THR A 1 71 ? 0.770 -1.566 -15.352 1.00 92.75 71 THR A O 1
ATOM 537 N N . LEU A 1 72 ? 2.808 -2.487 -15.158 1.00 95.69 72 LEU A N 1
ATOM 538 C CA . LEU A 1 72 ? 2.705 -3.354 -16.338 1.00 95.69 72 LEU A CA 1
ATOM 539 C C . LEU A 1 72 ? 2.442 -4.828 -16.008 1.00 95.69 72 LEU A C 1
ATOM 541 O O . LEU A 1 72 ? 2.050 -5.577 -16.902 1.00 95.69 72 LEU A O 1
ATOM 545 N N . ILE A 1 73 ? 2.668 -5.258 -14.765 1.00 92.25 73 ILE A N 1
ATOM 546 C CA . ILE A 1 73 ? 2.550 -6.658 -14.343 1.00 92.25 73 ILE A CA 1
ATOM 547 C C . ILE A 1 73 ? 1.374 -6.804 -13.377 1.00 92.25 73 ILE A C 1
ATOM 549 O O . ILE A 1 73 ? 1.230 -6.035 -12.428 1.00 92.25 73 ILE A O 1
ATOM 553 N N . VAL A 1 74 ? 0.533 -7.816 -13.608 1.00 87.75 74 VAL A N 1
ATOM 554 C CA . VAL A 1 74 ? -0.717 -8.034 -12.858 1.00 87.75 74 VAL A CA 1
ATOM 555 C C . VAL A 1 74 ? -0.453 -8.264 -11.376 1.00 87.75 74 VAL A C 1
ATOM 557 O O . VAL A 1 74 ? -1.203 -7.768 -10.539 1.00 87.75 74 VAL A O 1
ATOM 560 N N . GLU A 1 75 ? 0.612 -8.980 -11.040 1.00 85.44 75 GLU A N 1
ATOM 561 C CA . GLU A 1 75 ? 1.033 -9.270 -9.672 1.00 85.44 75 GLU A CA 1
ATOM 562 C C . GLU A 1 75 ? 1.547 -8.027 -8.926 1.00 85.44 75 GLU A C 1
ATOM 564 O O . GLU A 1 75 ? 1.547 -8.004 -7.694 1.00 85.44 75 GLU A O 1
ATOM 569 N N . GLY A 1 76 ? 1.961 -6.990 -9.660 1.00 87.62 76 GLY A N 1
ATOM 570 C CA . GLY A 1 76 ? 2.532 -5.764 -9.113 1.00 87.62 76 GLY A CA 1
ATOM 571 C C . GLY A 1 76 ? 3.899 -5.947 -8.438 1.00 87.62 76 GLY A C 1
ATOM 572 O O . GLY A 1 76 ? 4.433 -7.052 -8.305 1.00 87.62 76 GLY A O 1
ATOM 573 N N . ALA A 1 77 ? 4.489 -4.840 -7.986 1.00 88.81 77 ALA A N 1
ATOM 574 C CA . ALA A 1 77 ? 5.797 -4.839 -7.317 1.00 88.81 77 ALA A CA 1
ATOM 575 C C . ALA A 1 77 ? 5.698 -4.711 -5.789 1.00 88.81 77 ALA A C 1
ATOM 577 O O . ALA A 1 77 ? 6.648 -5.048 -5.079 1.00 88.81 77 ALA A O 1
ATOM 578 N N . GLY A 1 78 ? 4.573 -4.204 -5.277 1.00 88.81 78 GLY A N 1
ATOM 579 C CA . GLY A 1 78 ? 4.430 -3.796 -3.880 1.00 88.81 78 GLY A CA 1
ATOM 580 C C . GLY A 1 78 ? 3.129 -4.238 -3.217 1.00 88.81 78 GLY A C 1
ATOM 581 O O . GLY A 1 78 ? 2.514 -5.229 -3.608 1.00 88.81 78 GLY A O 1
ATOM 582 N N . THR A 1 79 ? 2.727 -3.493 -2.186 1.00 91.69 79 THR A N 1
ATOM 583 C CA . THR A 1 79 ? 1.440 -3.683 -1.504 1.00 91.69 79 THR A CA 1
ATOM 584 C C . THR A 1 79 ? 0.401 -2.754 -2.111 1.00 91.69 79 THR A C 1
ATOM 586 O O . THR A 1 79 ? 0.509 -1.530 -1.987 1.00 91.69 79 THR A O 1
ATOM 589 N N . ARG A 1 80 ? -0.625 -3.331 -2.729 1.00 93.31 80 ARG A N 1
ATOM 590 C CA . ARG A 1 80 ? -1.751 -2.617 -3.325 1.00 93.31 80 ARG A CA 1
ATOM 591 C C . ARG A 1 80 ? -2.870 -2.422 -2.315 1.00 93.31 80 ARG A C 1
ATOM 593 O O . ARG A 1 80 ? -3.355 -3.379 -1.718 1.00 93.31 80 ARG A O 1
ATOM 600 N N . ILE A 1 81 ? -3.288 -1.173 -2.152 1.00 94.69 81 ILE A N 1
ATOM 601 C CA . ILE A 1 81 ? -4.419 -0.778 -1.321 1.00 94.69 81 ILE A CA 1
ATOM 602 C C . ILE A 1 81 ? -5.536 -0.299 -2.236 1.00 94.69 81 ILE A C 1
ATOM 604 O O . ILE A 1 81 ? -5.355 0.643 -3.010 1.00 94.69 81 ILE A O 1
ATOM 608 N N . PHE A 1 82 ? -6.697 -0.929 -2.128 1.00 95.06 82 PHE A N 1
ATOM 609 C CA . PHE A 1 82 ? -7.876 -0.596 -2.921 1.00 95.06 82 PHE A CA 1
ATOM 610 C C . PHE A 1 82 ? -9.079 -0.329 -2.005 1.00 95.06 82 PHE A C 1
ATOM 612 O O . PHE A 1 82 ? -9.083 -0.772 -0.851 1.00 95.06 82 PHE A O 1
ATOM 619 N N . PRO A 1 83 ? -10.086 0.437 -2.463 1.00 92.44 83 PRO A N 1
ATOM 620 C CA . PRO A 1 83 ? -11.214 0.838 -1.622 1.00 92.44 83 PRO A CA 1
ATOM 621 C C . PRO A 1 83 ? -11.955 -0.352 -0.990 1.00 92.44 83 PRO A C 1
ATOM 623 O O . PRO A 1 83 ? -12.289 -0.289 0.196 1.00 92.44 83 PRO A O 1
ATOM 626 N N . GLY A 1 84 ? -12.096 -1.447 -1.751 1.00 71.12 84 GLY A N 1
ATOM 627 C CA . GLY A 1 84 ? -12.966 -2.580 -1.430 1.00 71.12 84 GLY A CA 1
ATOM 628 C C . GLY A 1 84 ? -14.348 -2.393 -2.030 1.00 71.12 84 GLY A C 1
ATOM 629 O O . GLY A 1 84 ? -14.969 -1.348 -1.737 1.00 71.12 84 GLY A O 1
#

Secondary structure (DSSP, 8-state):
---S--BSSTT-GGGB--EEEHHHHHHHHHTT-S-HHHHHHHHHHHHHHHTT-S-EEEPPSS-TTHHHHHHH-TT-SSEEEE--

Organism: NCBI:txid168488

Radius of gyration: 12.31 Å; chains: 1; bounding box: 30×25×32 Å

pLDDT: mean 84.68, std 12.83, range [37.78, 97.06]